Protein AF-A0A957ZR45-F1 (afdb_monomer_lite)

Secondary structure (DSSP, 8-state):
---------------------------------PPEEEEPPTT--HHHHHHHHHS-TT-HHHHHHHHHHHHHH-TTSPP-S-TT---TT-EEEE--HHHHHHHSSS--TTTTT-EEEEEEE--SSSS-EEEEEEE-TTSEEEEEEE-SSSSPPEEEEEE-----

Structure (mmCIF, N/CA/C/O backbone):
data_AF-A0A957ZR45-F1
#
_entry.id   AF-A0A957ZR45-F1
#
loop_
_atom_site.group_PDB
_atom_site.id
_atom_site.type_symbol
_atom_site.label_atom_id
_atom_site.label_alt_id
_atom_site.label_comp_id
_atom_site.label_asym_id
_atom_site.label_entity_id
_atom_site.label_seq_id
_atom_site.pdbx_PDB_ins_code
_atom_site.Cartn_x
_atom_site.Cartn_y
_atom_site.Cartn_z
_atom_site.occupancy
_atom_site.B_iso_or_equiv
_atom_site.auth_seq_id
_atom_site.auth_comp_id
_atom_site.auth_asym_id
_atom_site.auth_atom_id
_atom_site.pdbx_PDB_model_num
ATOM 1 N N . MET A 1 1 ? 20.505 66.403 9.628 1.00 34.78 1 MET A N 1
ATOM 2 C CA . MET A 1 1 ? 19.426 67.161 8.957 1.00 34.78 1 MET A CA 1
ATOM 3 C C . MET A 1 1 ? 18.093 66.639 9.491 1.00 34.78 1 MET A C 1
ATOM 5 O O . MET A 1 1 ? 17.893 65.435 9.455 1.00 34.78 1 MET A O 1
ATOM 9 N N . LYS A 1 2 ? 17.264 67.489 10.115 1.00 38.84 2 LYS A N 1
ATOM 10 C CA . LYS A 1 2 ? 15.967 67.137 10.736 1.00 38.84 2 LYS A CA 1
ATOM 11 C C . LYS A 1 2 ? 14.840 67.607 9.818 1.00 38.84 2 LYS A C 1
ATOM 13 O O . LYS A 1 2 ? 14.877 68.790 9.510 1.00 38.84 2 LYS A O 1
ATOM 18 N N . ILE A 1 3 ? 13.826 66.787 9.519 1.00 30.27 3 ILE A N 1
ATOM 19 C CA . ILE A 1 3 ? 12.451 67.267 9.261 1.00 30.27 3 ILE A CA 1
ATOM 20 C C . ILE A 1 3 ? 11.440 66.234 9.799 1.00 30.27 3 ILE A C 1
ATOM 22 O O . ILE A 1 3 ? 11.471 65.069 9.421 1.00 30.27 3 ILE A O 1
ATOM 26 N N . LYS A 1 4 ? 10.562 66.693 10.702 1.00 38.81 4 LYS A N 1
ATOM 27 C CA . LYS A 1 4 ? 9.301 66.070 11.143 1.00 38.81 4 LYS A CA 1
ATOM 28 C C . LYS A 1 4 ? 8.154 66.921 10.584 1.00 38.81 4 LYS A C 1
ATOM 30 O O . LYS A 1 4 ? 8.221 68.123 10.811 1.00 38.81 4 LYS A O 1
ATOM 35 N N . ILE A 1 5 ? 7.117 66.336 9.974 1.00 41.88 5 ILE A N 1
ATOM 36 C CA . ILE A 1 5 ? 5.771 66.924 9.729 1.00 41.88 5 ILE A CA 1
ATOM 37 C C . ILE A 1 5 ? 4.819 65.708 9.586 1.00 41.88 5 ILE A C 1
ATOM 39 O O . ILE A 1 5 ? 5.077 64.876 8.727 1.00 41.88 5 ILE A O 1
ATOM 43 N N . ALA A 1 6 ? 3.906 65.333 10.492 1.00 34.31 6 ALA A N 1
ATOM 44 C CA . ALA A 1 6 ? 2.737 65.994 11.097 1.00 34.31 6 ALA A CA 1
ATOM 45 C C . ALA A 1 6 ? 1.520 66.167 10.150 1.00 34.31 6 ALA A C 1
ATOM 47 O O . ALA A 1 6 ? 1.429 67.149 9.434 1.00 34.31 6 ALA A O 1
ATOM 48 N N . SER A 1 7 ? 0.594 65.200 10.236 1.00 27.80 7 SER A N 1
ATOM 49 C CA . SER A 1 7 ? -0.882 65.307 10.297 1.00 27.80 7 SER A CA 1
ATOM 50 C C . SER A 1 7 ? -1.746 66.126 9.312 1.00 27.80 7 SER A C 1
ATOM 52 O O . SER A 1 7 ? -1.581 67.327 9.157 1.00 27.80 7 SER A O 1
ATOM 54 N N . LEU A 1 8 ? -2.843 65.446 8.918 1.00 30.39 8 LEU A N 1
ATOM 55 C CA . LEU A 1 8 ? -4.216 65.899 8.601 1.00 30.39 8 LEU A CA 1
ATOM 56 C C . LEU A 1 8 ? -4.481 66.737 7.331 1.00 30.39 8 LEU A C 1
ATOM 58 O O . LEU A 1 8 ? -4.196 67.926 7.310 1.00 30.39 8 LEU A O 1
ATOM 62 N N . LEU A 1 9 ? -5.261 66.176 6.390 1.00 29.72 9 LEU A N 1
ATOM 63 C CA . LEU A 1 9 ? -6.605 66.691 6.054 1.00 29.72 9 LEU A CA 1
ATOM 64 C C . LEU A 1 9 ? -7.415 65.696 5.197 1.00 29.72 9 LEU A C 1
ATOM 66 O O . LEU A 1 9 ? -6.875 64.994 4.350 1.00 29.72 9 LEU A O 1
ATOM 70 N N . ALA A 1 10 ? -8.719 65.651 5.460 1.00 35.78 10 ALA A N 1
ATOM 71 C CA . ALA A 1 10 ? -9.723 64.778 4.863 1.00 35.78 10 ALA A CA 1
ATOM 72 C C . ALA A 1 10 ? -10.099 65.154 3.419 1.00 35.78 10 ALA A C 1
ATOM 74 O O . ALA A 1 10 ? -10.147 66.339 3.101 1.00 35.78 10 ALA A O 1
ATOM 75 N N . LEU A 1 11 ? -10.518 64.169 2.611 1.00 31.72 11 LEU A N 1
ATOM 76 C CA . LEU A 1 11 ? -11.594 64.364 1.633 1.00 31.72 11 LEU A CA 1
ATOM 77 C C . LEU A 1 11 ? -12.244 63.027 1.237 1.00 31.72 11 LEU A C 1
ATOM 79 O O . LEU A 1 11 ? -11.579 62.094 0.798 1.00 31.72 11 LEU A O 1
ATOM 83 N N . ALA A 1 12 ? -13.559 62.961 1.427 1.00 36.41 12 ALA A N 1
ATOM 84 C CA . ALA A 1 12 ? -14.447 61.901 0.968 1.00 36.41 12 ALA A CA 1
ATOM 85 C C . ALA A 1 12 ? -14.594 61.905 -0.564 1.00 36.41 12 ALA A C 1
ATOM 87 O O . ALA A 1 12 ? -14.558 62.982 -1.148 1.00 36.41 12 ALA A O 1
ATOM 88 N N . LEU A 1 13 ? -14.860 60.747 -1.1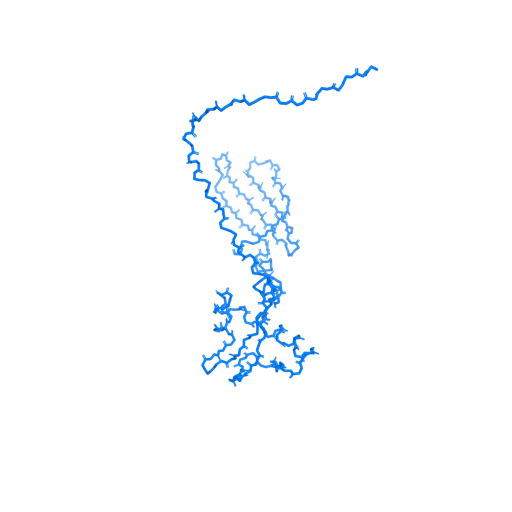89 1.00 35.44 13 LEU A N 1
ATOM 89 C CA . LEU A 1 13 ? -16.076 60.504 -1.992 1.00 35.44 13 LEU A CA 1
ATOM 90 C C . LEU A 1 13 ? -16.089 59.075 -2.576 1.00 35.44 13 LEU A C 1
ATOM 92 O O . LEU A 1 13 ? -15.093 58.558 -3.069 1.00 35.44 13 LEU A O 1
ATOM 96 N N . VAL A 1 14 ? -17.267 58.469 -2.474 1.00 42.53 14 VAL A N 1
ATOM 97 C CA . VAL A 1 14 ? -17.695 57.114 -2.846 1.00 42.53 14 VAL A CA 1
ATOM 98 C C . VAL A 1 14 ? -17.645 56.880 -4.364 1.00 42.53 14 VAL A C 1
ATOM 100 O O . VAL A 1 14 ? -17.998 57.789 -5.106 1.00 42.53 14 VAL A O 1
ATOM 103 N N . LEU A 1 15 ? -17.323 55.650 -4.799 1.00 43.66 15 LEU A N 1
ATOM 104 C CA . LEU A 1 15 ? -18.052 54.826 -5.798 1.00 43.66 15 LEU A CA 1
ATOM 105 C C . LEU A 1 15 ? -17.102 53.901 -6.570 1.00 43.66 15 LEU A C 1
ATOM 107 O O . LEU A 1 15 ? -16.394 54.310 -7.482 1.00 43.66 15 LEU A O 1
ATOM 111 N N . GLY A 1 16 ? -17.156 52.618 -6.229 1.00 38.28 16 GLY A N 1
ATOM 112 C CA . GLY A 1 16 ? -16.491 51.545 -6.955 1.00 38.28 16 GLY A CA 1
ATOM 113 C C . GLY A 1 16 ? -17.121 50.225 -6.554 1.00 38.28 16 GLY A C 1
ATOM 114 O O . GLY A 1 16 ? -16.618 49.527 -5.682 1.00 38.28 16 GLY A O 1
ATOM 115 N N . LEU A 1 17 ? -18.285 49.954 -7.139 1.00 48.75 17 LEU A N 1
ATOM 116 C CA . LEU A 1 17 ? -19.032 48.713 -7.017 1.00 48.75 17 LEU A CA 1
ATOM 117 C C . LEU A 1 17 ? -18.161 47.571 -7.563 1.00 48.75 17 LEU A C 1
ATOM 119 O O . LEU A 1 17 ? -18.074 47.352 -8.766 1.00 48.75 17 LEU A O 1
ATOM 123 N N . GLY A 1 18 ? -17.481 46.878 -6.662 1.00 36.94 18 GL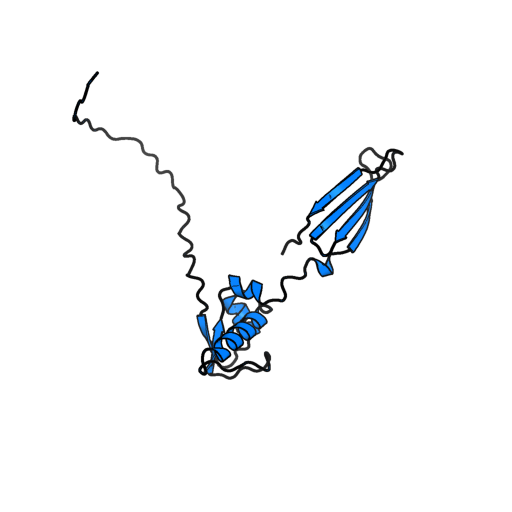Y A N 1
ATOM 124 C CA . GLY A 1 18 ? -16.734 45.666 -6.947 1.00 36.94 18 GLY A CA 1
ATOM 125 C C . GLY A 1 18 ? -17.019 44.681 -5.834 1.00 36.94 18 GLY A C 1
ATOM 126 O O . GLY A 1 18 ? -16.190 44.490 -4.952 1.00 36.94 18 GLY A O 1
ATOM 127 N N . ALA A 1 19 ? -18.211 44.082 -5.849 1.00 42.72 19 ALA A N 1
ATOM 128 C CA . ALA A 1 19 ? -18.443 42.847 -5.118 1.00 42.72 19 ALA A CA 1
ATOM 129 C C . ALA A 1 19 ? -17.609 41.757 -5.803 1.00 42.72 19 ALA A C 1
ATOM 131 O O . ALA A 1 19 ? -18.108 40.970 -6.602 1.00 42.72 19 ALA A O 1
ATOM 132 N N . VAL A 1 20 ? -16.303 41.749 -5.530 1.00 41.62 20 VAL A N 1
ATOM 133 C CA . VAL A 1 20 ? -15.530 40.520 -5.615 1.00 41.62 20 VAL A CA 1
ATOM 134 C C . VAL A 1 20 ? -16.151 39.621 -4.565 1.00 41.62 20 VAL A C 1
ATOM 136 O O . VAL A 1 20 ? -15.975 39.821 -3.365 1.00 41.62 20 VAL A O 1
ATOM 139 N N . LEU A 1 21 ? -16.952 38.677 -5.047 1.00 43.09 21 LEU A N 1
ATOM 140 C CA . LEU A 1 21 ? -17.351 37.498 -4.311 1.00 43.09 21 LEU A CA 1
ATOM 141 C C . LEU A 1 21 ? -16.057 36.712 -4.064 1.00 43.09 21 LEU A C 1
ATOM 143 O O . LEU A 1 21 ? -15.720 35.783 -4.792 1.00 43.09 21 LEU A O 1
ATOM 147 N N . SER A 1 22 ? -15.257 37.148 -3.091 1.00 40.50 22 SER A N 1
ATOM 148 C CA . SER A 1 22 ? -14.256 36.284 -2.502 1.00 40.50 22 SER A CA 1
ATOM 149 C C . SER A 1 22 ? -15.055 35.170 -1.847 1.00 40.50 22 SER A C 1
ATOM 151 O O . SER A 1 22 ? -15.657 35.352 -0.790 1.00 40.50 22 SER A O 1
ATOM 153 N N . ALA A 1 23 ? -15.117 34.031 -2.538 1.00 48.62 23 ALA A N 1
ATOM 154 C CA . ALA A 1 23 ? -15.370 32.746 -1.923 1.00 48.62 23 ALA A CA 1
ATOM 155 C C . ALA A 1 23 ? -14.306 32.601 -0.839 1.00 48.62 23 ALA A C 1
ATOM 157 O O . ALA A 1 23 ? -13.183 32.170 -1.093 1.00 48.62 23 ALA A O 1
ATOM 158 N N . GLN A 1 24 ? -14.625 33.099 0.352 1.00 46.69 24 GLN A N 1
ATOM 159 C CA . GLN A 1 24 ? -13.840 32.792 1.520 1.00 46.69 24 GLN A CA 1
ATOM 160 C C . GLN A 1 24 ? -13.927 31.274 1.619 1.00 46.69 24 GLN A C 1
ATOM 162 O O . GLN A 1 24 ? -15.051 30.757 1.640 1.00 46.69 24 GLN A O 1
ATOM 167 N N . PRO A 1 25 ? -12.799 30.540 1.600 1.00 44.12 25 PRO A N 1
ATOM 168 C CA . PRO A 1 25 ? -12.854 29.184 2.089 1.00 44.12 25 PRO A CA 1
ATOM 169 C C . PRO A 1 25 ? -13.457 29.328 3.477 1.00 44.12 25 PRO A C 1
ATOM 171 O O . PRO A 1 25 ? -12.906 30.029 4.332 1.00 44.12 25 PRO A O 1
ATOM 174 N N . LEU A 1 26 ? -14.652 28.759 3.659 1.00 36.47 26 LEU A N 1
ATOM 175 C CA . LEU A 1 26 ? -15.151 28.509 4.996 1.00 36.47 26 LEU A CA 1
ATOM 176 C C . LEU A 1 26 ? -13.957 27.916 5.743 1.00 36.47 26 LEU A C 1
ATOM 178 O O . LEU A 1 26 ? -13.279 27.058 5.161 1.00 36.47 26 LEU A O 1
ATOM 182 N N . PRO A 1 27 ? -13.630 28.389 6.954 1.00 38.25 27 PRO A N 1
ATOM 183 C CA . PRO A 1 27 ? -12.739 27.616 7.783 1.00 38.25 27 PRO A CA 1
ATOM 184 C C . PRO A 1 27 ? -13.416 26.253 7.884 1.00 38.25 27 PRO A C 1
ATOM 186 O O . PRO A 1 27 ? -14.414 26.104 8.583 1.00 38.25 27 PRO A O 1
ATOM 189 N N . VAL A 1 28 ? -12.915 25.277 7.119 1.00 41.44 28 VAL A N 1
ATOM 190 C CA . VAL A 1 28 ? -12.954 23.888 7.531 1.00 41.44 28 VAL A CA 1
ATOM 191 C C . VAL A 1 28 ? -12.370 24.001 8.915 1.00 41.44 28 VAL A C 1
ATOM 193 O O . VAL A 1 28 ? -11.185 24.312 9.062 1.00 41.44 28 VAL A O 1
ATOM 196 N N . GLN A 1 29 ? -13.239 23.946 9.923 1.00 39.56 29 GLN A N 1
ATOM 197 C CA . GLN A 1 29 ? -12.777 23.714 11.263 1.00 39.56 29 GLN A CA 1
ATOM 198 C C . GLN A 1 29 ? -11.948 22.446 11.117 1.00 39.56 29 GLN A C 1
ATOM 200 O O . GLN A 1 29 ? -12.491 21.360 10.933 1.00 39.56 29 GLN A O 1
ATOM 205 N N . ALA A 1 30 ? -10.625 22.609 11.108 1.00 41.31 30 ALA A N 1
ATOM 206 C CA . ALA A 1 30 ? -9.735 21.606 11.624 1.00 41.31 30 ALA A CA 1
ATOM 207 C C . ALA A 1 30 ? -10.234 21.435 13.053 1.00 41.31 30 ALA A C 1
ATOM 209 O O . ALA A 1 30 ? -9.861 22.192 13.950 1.00 41.31 30 ALA A O 1
ATOM 210 N N . GLN A 1 31 ? -11.230 20.558 13.206 1.00 40.25 31 GLN A N 1
ATOM 211 C CA . GLN A 1 31 ? -11.586 19.998 14.483 1.00 40.25 31 GLN A CA 1
ATOM 212 C C . GLN A 1 31 ? -10.252 19.532 15.020 1.00 40.25 31 GLN A C 1
ATOM 214 O O . GLN A 1 31 ? -9.537 18.775 14.358 1.00 40.25 31 GLN A O 1
ATOM 219 N N . THR A 1 32 ? -9.863 20.129 16.137 1.00 38.19 32 THR A N 1
ATOM 220 C CA . THR A 1 32 ? -8.789 19.644 16.976 1.00 38.19 32 THR A CA 1
ATOM 221 C C . THR A 1 32 ? -8.924 18.129 16.975 1.00 38.19 32 THR A C 1
ATOM 223 O O . THR A 1 32 ? -9.957 17.608 17.387 1.00 38.19 32 THR A O 1
ATOM 226 N N . ALA A 1 33 ? -7.963 17.460 16.344 1.00 49.47 33 ALA A N 1
ATOM 227 C CA . ALA A 1 33 ? -7.953 16.030 16.098 1.00 49.47 33 ALA A CA 1
ATOM 228 C C . ALA A 1 33 ? -7.663 15.308 17.422 1.00 49.47 33 ALA A C 1
ATOM 230 O O . ALA A 1 33 ? -6.648 14.646 17.576 1.00 49.47 33 ALA A O 1
ATOM 231 N N . GLU A 1 34 ? -8.504 15.534 18.423 1.00 55.19 34 GLU A N 1
ATOM 232 C CA . GLU A 1 34 ? -8.507 14.812 19.682 1.00 55.19 34 GLU A CA 1
ATOM 233 C C . GLU A 1 34 ? -9.511 13.683 19.472 1.00 55.19 34 GLU A C 1
ATOM 235 O O . GLU A 1 34 ? -10.668 13.943 19.145 1.00 55.19 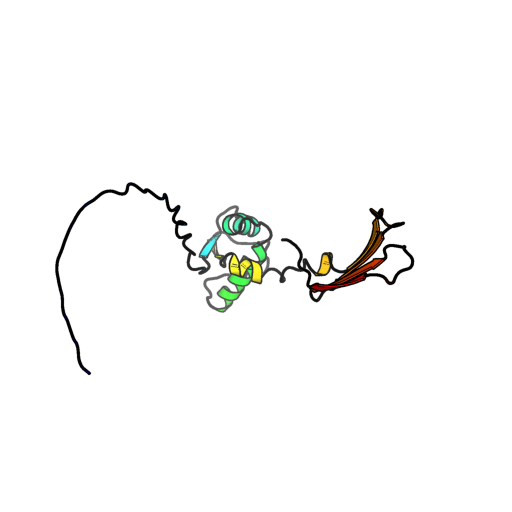34 GLU A O 1
ATOM 240 N N . GLY A 1 35 ? -9.046 12.433 19.530 1.00 65.00 35 GLY A N 1
ATOM 241 C CA . GLY A 1 35 ? -9.904 11.276 19.287 1.00 65.00 35 GLY A CA 1
ATOM 242 C C . GLY A 1 35 ? -11.165 11.297 20.155 1.00 65.00 35 GLY A C 1
ATOM 243 O O . GLY A 1 35 ? -11.166 11.822 21.269 1.00 65.00 35 GLY A O 1
ATOM 244 N N . GLU A 1 36 ? -12.251 10.743 19.628 1.00 79.12 36 GLU A N 1
ATOM 245 C CA . GLU A 1 36 ? -13.560 10.759 20.276 1.00 79.12 36 GLU A CA 1
ATOM 246 C C . GLU A 1 36 ? -13.795 9.475 21.079 1.00 79.12 36 GLU A C 1
ATOM 248 O O . GLU A 1 36 ? -13.473 8.372 20.639 1.00 79.12 36 GLU A O 1
ATOM 253 N N . GLU A 1 37 ? -14.402 9.593 22.260 1.00 84.75 37 GLU A N 1
ATOM 254 C CA . GLU A 1 37 ? -14.890 8.428 23.000 1.00 84.75 37 GLU A CA 1
ATOM 255 C C . GLU A 1 37 ? -16.237 7.971 22.426 1.00 84.75 37 GLU A C 1
ATOM 257 O O . GLU A 1 37 ? -17.210 8.729 22.406 1.00 84.75 37 GLU A O 1
ATOM 262 N N . TYR A 1 38 ? -16.318 6.711 22.005 1.00 86.38 38 TYR A N 1
ATOM 263 C CA . TYR A 1 38 ? -17.539 6.093 21.499 1.00 86.38 38 TYR A CA 1
ATOM 264 C C . TYR A 1 38 ? -18.011 4.969 22.417 1.00 86.38 38 TYR A C 1
ATOM 266 O O . TYR A 1 38 ? -17.228 4.114 22.822 1.00 86.38 38 TYR A O 1
ATOM 274 N N . ILE A 1 39 ? -19.310 4.939 22.720 1.00 88.56 39 ILE A N 1
ATOM 275 C CA . ILE A 1 39 ? -19.932 3.835 23.458 1.00 88.56 39 ILE A CA 1
ATOM 276 C C . ILE A 1 39 ? -20.614 2.902 22.464 1.00 88.56 39 ILE A C 1
ATOM 278 O O . ILE A 1 39 ? -21.534 3.314 21.755 1.00 88.56 39 ILE A O 1
ATOM 282 N N . VAL A 1 40 ? -20.181 1.643 22.445 1.00 87.62 40 VAL A N 1
ATOM 283 C CA . VAL A 1 40 ? -20.714 0.600 21.560 1.00 87.62 40 VAL A CA 1
ATOM 284 C C . VAL A 1 40 ? -22.204 0.396 21.822 1.00 87.62 40 VAL A C 1
ATOM 286 O O . VAL A 1 40 ? -22.614 0.150 22.960 1.00 87.62 40 VAL A O 1
ATOM 289 N N . GLN A 1 41 ? -23.021 0.480 20.773 1.00 85.38 41 GLN A N 1
ATOM 290 C CA . GLN A 1 41 ? -24.451 0.189 20.851 1.00 85.38 41 GLN A CA 1
ATOM 291 C C . GLN A 1 41 ? -24.748 -1.262 20.449 1.00 85.38 41 GLN A C 1
ATOM 293 O O . GLN A 1 41 ? -23.904 -1.966 19.898 1.00 85.38 41 GLN A O 1
ATOM 298 N N . ALA A 1 42 ? -25.964 -1.731 20.741 1.00 80.19 42 ALA A N 1
ATOM 299 C CA . ALA A 1 42 ? -26.427 -3.008 20.206 1.00 80.19 42 ALA A CA 1
ATOM 300 C C . ALA A 1 42 ? -26.415 -2.960 18.666 1.00 80.19 42 ALA A C 1
ATOM 302 O O . ALA A 1 42 ? -26.807 -1.948 18.087 1.00 80.19 42 ALA A O 1
ATOM 303 N N . ASP A 1 43 ? -25.956 -4.042 18.031 1.00 79.88 43 ASP A N 1
ATOM 304 C CA . ASP A 1 43 ? -25.744 -4.159 16.577 1.00 79.88 43 ASP A CA 1
ATOM 305 C C . ASP A 1 43 ? -24.603 -3.301 15.988 1.00 79.88 43 ASP A C 1
ATOM 307 O O . ASP A 1 43 ? -24.555 -3.074 14.769 1.00 79.88 43 ASP A O 1
ATOM 311 N N . ASP A 1 44 ? -23.664 -2.848 16.823 1.00 83.38 44 ASP A N 1
ATOM 312 C CA . ASP A 1 44 ? -22.392 -2.287 16.367 1.00 83.38 44 ASP A CA 1
ATOM 313 C C . ASP A 1 44 ? -21.279 -3.344 16.356 1.00 83.38 44 ASP A C 1
ATOM 315 O O . ASP A 1 44 ? -21.171 -4.191 17.240 1.00 83.38 44 ASP A O 1
ATOM 319 N N . TRP A 1 45 ? -20.419 -3.254 15.346 1.00 87.00 45 TRP A N 1
ATOM 320 C CA . TRP A 1 45 ? -19.141 -3.959 15.260 1.00 87.00 45 TRP A CA 1
ATOM 321 C C . TRP A 1 45 ? -18.076 -2.978 14.773 1.00 87.00 45 TRP A C 1
ATOM 323 O O . TRP A 1 45 ? -18.401 -1.970 14.135 1.00 87.00 45 TRP A O 1
ATOM 333 N N . LEU A 1 46 ? -16.802 -3.258 15.054 1.00 84.56 46 LEU A N 1
ATOM 334 C CA . LEU A 1 46 ? -15.723 -2.289 14.843 1.00 84.56 46 LEU A CA 1
ATOM 335 C C . LEU A 1 46 ? -15.640 -1.773 13.401 1.00 84.56 46 LEU A C 1
ATOM 337 O O . LEU A 1 46 ? -15.457 -0.578 13.208 1.00 84.56 46 LEU A O 1
ATOM 341 N N . SER A 1 47 ? -15.849 -2.619 12.388 1.00 83.00 47 SER A N 1
ATOM 342 C CA . SER A 1 47 ? -15.842 -2.189 10.979 1.00 83.00 47 SER A CA 1
ATOM 343 C C . SER A 1 47 ? -16.974 -1.218 10.632 1.00 83.00 47 SER A C 1
ATOM 345 O O . SER A 1 47 ? -16.779 -0.327 9.818 1.00 83.00 47 SER A O 1
ATOM 347 N N . LYS A 1 48 ? -18.154 -1.347 11.250 1.00 86.12 48 LYS A N 1
ATOM 348 C CA . LYS A 1 48 ? -19.280 -0.418 11.037 1.00 86.12 48 LYS A CA 1
ATOM 349 C C . LYS A 1 48 ? -19.040 0.922 11.723 1.00 86.12 48 LYS A C 1
ATOM 351 O O . LYS A 1 48 ? -19.436 1.965 11.212 1.00 86.12 48 LYS A O 1
ATOM 356 N N . ILE A 1 49 ? -18.372 0.891 12.874 1.00 85.38 49 ILE A N 1
ATOM 357 C CA . ILE A 1 49 ? -17.906 2.093 13.566 1.00 85.38 49 ILE A CA 1
ATOM 358 C C . ILE A 1 49 ? -16.825 2.767 12.707 1.00 85.38 49 ILE A C 1
ATOM 360 O O . ILE A 1 49 ? -16.945 3.945 12.395 1.00 85.38 49 ILE A O 1
ATOM 364 N N . ALA A 1 50 ? -15.834 2.017 12.229 1.00 83.12 50 ALA A N 1
ATOM 365 C CA . ALA A 1 50 ? -14.793 2.526 11.342 1.00 83.12 50 ALA A CA 1
ATOM 366 C C . ALA A 1 50 ? -15.368 3.135 10.052 1.00 83.12 50 ALA A C 1
ATOM 368 O O . ALA A 1 50 ? -14.992 4.239 9.683 1.00 83.12 50 ALA A O 1
ATOM 369 N N . ASP A 1 51 ? -16.357 2.498 9.426 1.00 83.62 51 ASP A N 1
ATOM 370 C CA . ASP A 1 51 ? -17.070 3.062 8.274 1.00 83.62 51 ASP A CA 1
ATOM 371 C C . ASP A 1 51 ? -17.780 4.379 8.614 1.00 83.62 51 ASP A C 1
ATOM 373 O O . ASP A 1 51 ? -17.687 5.366 7.892 1.00 83.62 51 ASP A O 1
ATOM 377 N N . LYS A 1 52 ? -18.438 4.444 9.774 1.00 83.75 52 LYS A N 1
ATOM 378 C CA . LYS A 1 52 ? -19.147 5.645 10.227 1.00 83.75 52 LYS A CA 1
ATOM 379 C C . LYS A 1 52 ? -18.213 6.823 10.525 1.00 83.75 52 LYS A C 1
ATOM 381 O O . LYS A 1 52 ? -18.595 7.962 10.262 1.00 83.75 52 LYS A O 1
ATOM 386 N N . PHE A 1 53 ? -17.042 6.564 11.107 1.00 82.50 53 PHE A N 1
ATOM 387 C CA . PHE A 1 53 ? -16.112 7.604 11.567 1.00 82.50 53 PHE A CA 1
ATOM 388 C C . PHE A 1 53 ? -15.003 7.928 10.558 1.00 82.50 53 PHE A C 1
ATOM 390 O O . PHE A 1 53 ? -14.566 9.075 10.480 1.00 82.50 53 PHE A O 1
ATOM 397 N N . TYR A 1 54 ? -14.572 6.951 9.762 1.00 78.88 54 TYR A N 1
ATOM 398 C CA . TYR A 1 54 ? -13.480 7.082 8.792 1.00 78.88 54 TYR A CA 1
ATOM 399 C C . TYR A 1 54 ? -13.932 6.946 7.338 1.00 78.88 54 TYR A C 1
ATOM 401 O O . TYR A 1 54 ? -13.165 7.285 6.442 1.00 78.88 54 TYR A O 1
ATOM 409 N N . GLY A 1 55 ? -15.151 6.461 7.078 1.00 79.69 55 GLY A N 1
ATOM 410 C CA . GLY A 1 55 ? -15.576 6.090 5.725 1.00 79.69 55 GLY A CA 1
ATOM 411 C C . GLY A 1 55 ? -14.835 4.866 5.180 1.00 79.69 55 GLY A C 1
ATOM 412 O O . GLY A 1 55 ? -14.857 4.633 3.974 1.00 79.69 55 GLY A O 1
ATOM 413 N N . ASP A 1 56 ? -14.144 4.123 6.052 1.00 76.75 56 ASP A N 1
ATOM 414 C CA . ASP A 1 56 ? -13.377 2.934 5.703 1.00 76.75 56 ASP A CA 1
ATOM 415 C C . ASP A 1 56 ? -13.657 1.810 6.704 1.00 76.75 56 ASP A C 1
ATOM 417 O O . ASP A 1 56 ? -13.214 1.828 7.856 1.00 76.75 56 ASP A O 1
ATOM 421 N N . VAL A 1 57 ? -14.379 0.791 6.237 1.00 80.38 57 VAL A N 1
ATOM 422 C CA . VAL A 1 57 ? -14.659 -0.438 6.992 1.00 80.38 57 VAL A CA 1
ATOM 423 C C . VAL A 1 57 ? -13.389 -1.174 7.433 1.00 80.38 57 VAL A C 1
ATOM 425 O O . VAL A 1 57 ? -13.448 -1.928 8.404 1.00 80.38 57 VAL A O 1
ATOM 428 N N . LEU A 1 58 ? -12.256 -0.983 6.744 1.00 79.75 58 LEU A N 1
ATOM 429 C CA . LEU A 1 58 ? -10.969 -1.621 7.034 1.00 79.75 58 LEU A CA 1
ATOM 430 C C . LEU A 1 58 ? -10.117 -0.836 8.039 1.00 79.75 58 LEU A C 1
ATOM 432 O O . LEU A 1 58 ? -9.130 -1.378 8.529 1.00 79.75 58 LEU A O 1
ATOM 436 N N . ALA A 1 59 ? -10.511 0.385 8.415 1.00 80.25 59 ALA A N 1
ATOM 437 C CA . ALA A 1 59 ? -9.786 1.217 9.383 1.00 80.25 59 ALA A CA 1
ATOM 438 C C . ALA A 1 59 ? -10.064 0.843 10.855 1.00 80.25 59 ALA A C 1
ATOM 440 O O . ALA A 1 59 ? -9.578 1.486 11.785 1.00 80.25 59 ALA A O 1
ATOM 441 N N . TYR A 1 60 ? -10.820 -0.229 11.097 1.00 83.31 60 TYR A N 1
ATOM 442 C CA . TYR A 1 60 ? -11.129 -0.716 12.440 1.00 83.31 60 TYR A CA 1
ATOM 443 C C . TYR A 1 60 ? -9.918 -1.115 13.313 1.00 83.31 60 TYR A C 1
ATOM 445 O O . TYR A 1 60 ? -10.029 -0.955 14.532 1.00 83.31 60 TYR A O 1
ATOM 453 N N . PRO A 1 61 ? -8.763 -1.583 12.779 1.00 85.00 61 PRO A N 1
ATOM 454 C CA . PRO A 1 61 ? -7.588 -1.878 13.599 1.00 85.00 61 PRO A CA 1
ATOM 455 C C . PRO A 1 61 ? -7.073 -0.654 14.360 1.00 85.00 61 PRO A C 1
ATOM 457 O O . PRO A 1 61 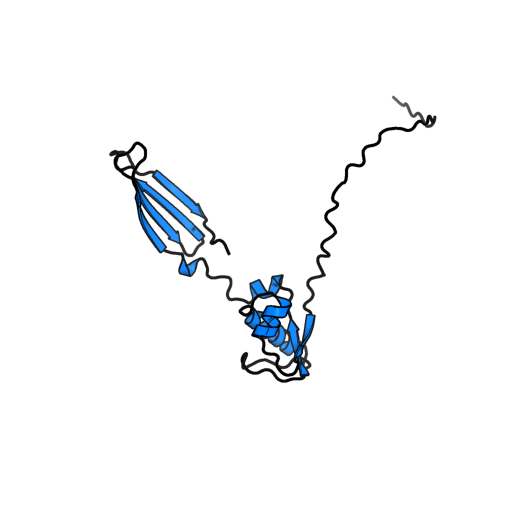? -6.646 -0.789 15.501 1.00 85.00 61 PRO A O 1
ATOM 460 N N . ALA A 1 62 ? -7.209 0.551 13.798 1.00 83.94 62 ALA A N 1
ATOM 461 C CA . ALA A 1 62 ? -6.820 1.779 14.485 1.00 83.94 62 ALA A CA 1
ATOM 462 C C . ALA A 1 62 ? -7.619 2.017 15.774 1.00 83.94 62 ALA A C 1
ATOM 464 O O . ALA A 1 62 ? -7.064 2.451 16.781 1.00 83.94 62 ALA A O 1
ATOM 465 N N . ILE A 1 63 ? -8.915 1.691 15.764 1.00 84.25 63 ILE A N 1
ATOM 466 C CA . ILE A 1 63 ? -9.780 1.791 16.948 1.00 84.25 63 ILE A CA 1
ATOM 467 C C . ILE A 1 63 ? -9.310 0.805 18.018 1.00 84.25 63 ILE A C 1
ATOM 469 O O . ILE A 1 63 ? -9.265 1.151 19.197 1.00 84.25 63 ILE A O 1
ATOM 473 N N . VAL A 1 64 ? -8.936 -0.415 17.613 1.00 86.19 64 VAL A N 1
ATOM 474 C CA . VAL A 1 64 ? -8.416 -1.450 18.520 1.00 86.19 64 VAL A CA 1
ATOM 475 C C . VAL A 1 64 ? -7.134 -0.982 19.188 1.00 86.19 64 VAL A C 1
ATOM 477 O O . VAL A 1 64 ? -7.038 -1.009 20.413 1.00 86.19 64 VAL A O 1
ATOM 480 N N . GLU A 1 65 ? -6.159 -0.538 18.398 1.00 84.38 65 GLU A N 1
ATOM 481 C CA . GLU A 1 65 ? -4.859 -0.109 18.908 1.00 84.38 65 GLU A CA 1
ATOM 482 C C . GLU A 1 65 ? -4.988 1.097 19.831 1.00 84.38 65 GLU A C 1
ATOM 484 O O . GLU A 1 65 ? -4.443 1.088 20.933 1.00 84.38 65 GLU A O 1
ATOM 489 N N . ALA A 1 66 ? -5.763 2.101 19.430 1.00 83.88 66 ALA A N 1
ATOM 490 C CA . ALA A 1 66 ? -5.924 3.309 20.217 1.00 83.88 66 ALA A CA 1
ATOM 491 C C . ALA A 1 66 ? -6.741 3.061 21.498 1.00 83.88 66 ALA A C 1
ATOM 493 O O . ALA A 1 66 ? -6.392 3.577 22.559 1.00 83.88 66 ALA A O 1
ATOM 494 N N . THR A 1 67 ? -7.769 2.206 21.443 1.00 86.31 67 THR A N 1
ATOM 495 C CA . THR A 1 67 ? -8.502 1.766 22.643 1.00 86.31 67 THR A CA 1
ATOM 496 C C . THR A 1 67 ? -7.598 0.959 23.572 1.00 86.31 67 THR A C 1
ATOM 498 O O . THR A 1 67 ? -7.645 1.162 24.779 1.00 86.31 67 THR A O 1
ATOM 501 N N . ASN A 1 68 ? -6.732 0.090 23.043 1.00 85.62 68 ASN A N 1
ATOM 502 C CA . ASN A 1 68 ? -5.785 -0.685 23.848 1.00 85.62 68 ASN A CA 1
ATOM 503 C C . ASN A 1 68 ? -4.688 0.190 24.465 1.00 85.62 68 ASN A C 1
ATOM 505 O O . ASN A 1 68 ? -4.317 -0.022 25.618 1.00 85.62 68 ASN A O 1
ATOM 509 N N . ALA A 1 69 ? -4.202 1.195 23.734 1.00 83.81 69 ALA A N 1
ATOM 510 C CA . ALA A 1 69 ? -3.285 2.197 24.264 1.00 83.81 69 ALA A CA 1
ATOM 511 C C . ALA A 1 69 ? -3.944 2.991 25.401 1.00 83.81 69 ALA A C 1
ATOM 513 O O . ALA A 1 69 ? -3.337 3.175 26.453 1.00 83.81 69 ALA A O 1
ATOM 514 N N . LYS A 1 70 ? -5.217 3.380 25.238 1.00 80.25 70 LYS A N 1
ATOM 515 C CA . LYS A 1 70 ? -5.986 4.050 26.293 1.00 80.25 70 LYS A CA 1
ATOM 516 C C . LYS A 1 70 ? -6.318 3.145 27.471 1.00 80.25 70 LYS A C 1
ATOM 518 O O . LYS A 1 70 ? -6.222 3.609 28.595 1.00 80.25 70 LYS A O 1
ATOM 523 N N . ALA A 1 71 ? -6.585 1.863 27.248 1.00 83.25 71 ALA A N 1
ATOM 524 C CA . ALA A 1 71 ? -6.773 0.875 28.310 1.00 83.25 71 ALA A CA 1
ATOM 525 C C . ALA A 1 71 ? -5.515 0.671 29.173 1.00 83.25 71 ALA A C 1
ATOM 527 O O . ALA A 1 71 ? -5.619 0.226 30.310 1.00 83.25 71 ALA A O 1
ATOM 528 N N . ALA A 1 72 ? -4.323 0.996 28.656 1.00 79.31 72 ALA A N 1
ATOM 529 C CA . ALA A 1 72 ? -3.089 0.989 29.443 1.00 79.31 72 ALA A CA 1
ATOM 530 C C . ALA A 1 72 ? -2.917 2.247 30.318 1.00 79.31 72 ALA A C 1
ATOM 532 O O . ALA A 1 72 ? -2.154 2.218 31.284 1.00 79.31 72 ALA A O 1
ATOM 533 N N . GLU A 1 73 ? -3.595 3.345 29.974 1.00 78.69 73 GLU A N 1
ATOM 534 C CA . GLU A 1 73 ? -3.570 4.619 30.707 1.00 78.69 73 GLU A CA 1
ATOM 535 C C . GLU A 1 73 ? -4.766 4.767 31.663 1.00 78.69 73 GLU A C 1
ATOM 537 O O . GLU A 1 73 ? -4.634 5.379 32.724 1.00 78.69 73 GLU A O 1
ATOM 542 N N . ASP A 1 74 ? -5.923 4.222 31.284 1.00 73.56 74 ASP A N 1
ATOM 543 C CA . ASP A 1 74 ? -7.211 4.367 31.955 1.00 73.56 74 ASP A CA 1
ATOM 544 C C . ASP A 1 74 ? -7.971 3.030 31.961 1.00 73.56 74 ASP A C 1
ATOM 546 O O . ASP A 1 74 ? -8.388 2.514 30.921 1.00 73.56 74 ASP A O 1
ATOM 550 N N . ASP A 1 75 ? -8.210 2.513 33.169 1.00 76.19 75 ASP A N 1
ATOM 551 C CA . ASP A 1 75 ? -8.949 1.270 33.427 1.00 76.19 75 ASP A CA 1
ATOM 552 C C . ASP A 1 75 ? -10.420 1.319 32.950 1.00 76.19 75 ASP A C 1
ATOM 554 O O . ASP A 1 75 ? -11.113 0.300 32.937 1.00 76.19 75 ASP A O 1
ATOM 558 N N . SER A 1 76 ? -10.929 2.495 32.564 1.00 76.81 76 SER A N 1
ATOM 559 C CA . SER A 1 76 ? -12.274 2.676 32.003 1.00 76.81 76 SER A CA 1
ATOM 560 C C . SER A 1 76 ? -12.412 2.137 30.574 1.00 76.81 76 SER A C 1
ATOM 562 O O . SER A 1 76 ? -13.540 1.948 30.108 1.00 76.81 76 SER A O 1
ATOM 564 N N . PHE A 1 77 ? -11.301 1.910 29.863 1.00 78.50 77 PHE A N 1
ATOM 565 C CA . PHE A 1 77 ? -11.299 1.304 28.532 1.00 78.50 77 PHE A CA 1
ATOM 566 C C . PHE A 1 77 ? -11.002 -0.192 28.638 1.00 78.50 77 PHE A C 1
ATOM 568 O O . PHE A 1 77 ? -10.023 -0.615 29.247 1.00 78.50 77 PHE A O 1
ATOM 575 N N . ALA A 1 78 ? -11.841 -1.014 28.009 1.00 78.94 78 ALA A N 1
ATOM 576 C CA . ALA A 1 78 ? -11.619 -2.453 27.976 1.00 78.94 78 ALA A CA 1
ATOM 577 C C . ALA A 1 78 ? -10.627 -2.809 26.865 1.00 78.94 78 ALA A C 1
ATOM 579 O O . ALA A 1 78 ? -10.831 -2.441 25.705 1.00 78.94 78 ALA A O 1
ATOM 580 N N . THR A 1 79 ? -9.583 -3.568 27.209 1.00 81.44 79 THR A N 1
ATOM 581 C CA . THR A 1 79 ? -8.640 -4.105 26.225 1.00 81.44 79 THR A CA 1
ATOM 582 C C . THR A 1 79 ? -9.353 -5.059 25.270 1.00 81.44 79 THR A C 1
ATOM 584 O O . THR A 1 79 ? -9.894 -6.093 25.668 1.00 81.44 79 THR A O 1
ATOM 587 N N . ILE A 1 80 ? -9.299 -4.738 23.986 1.00 81.81 80 ILE A N 1
ATOM 588 C CA . ILE A 1 80 ? -9.821 -5.558 22.904 1.00 81.81 80 ILE A CA 1
ATOM 589 C C . ILE A 1 80 ? -8.755 -6.593 22.552 1.00 81.81 80 ILE A C 1
ATOM 591 O O . ILE A 1 80 ? -7.755 -6.295 21.898 1.00 81.81 80 ILE A O 1
ATOM 595 N N . THR A 1 81 ? -8.972 -7.823 23.010 1.00 80.19 81 THR A N 1
ATOM 596 C CA . THR A 1 81 ? -8.138 -8.985 22.661 1.00 80.19 81 THR A CA 1
ATOM 597 C C . THR A 1 81 ? -8.631 -9.691 21.403 1.00 80.19 81 THR A C 1
ATOM 599 O O . THR A 1 81 ? -7.830 -10.269 20.671 1.00 80.19 81 THR A O 1
ATOM 602 N N . ASN A 1 82 ? -9.936 -9.620 21.134 1.00 79.88 82 ASN A N 1
ATOM 603 C CA . ASN A 1 82 ? -10.548 -10.116 19.913 1.00 79.88 82 ASN A CA 1
ATOM 604 C C . ASN A 1 82 ? -11.304 -8.973 19.209 1.00 79.88 82 ASN A C 1
ATOM 606 O O . ASN A 1 82 ? -12.360 -8.576 19.696 1.00 79.88 82 ASN A O 1
ATOM 610 N N . PRO A 1 83 ? -10.802 -8.455 18.075 1.00 77.94 83 PRO A N 1
ATOM 611 C CA . PRO A 1 83 ? -11.458 -7.388 17.314 1.00 77.94 83 PRO A CA 1
ATOM 612 C C . PRO A 1 83 ? -12.860 -7.748 16.800 1.00 77.94 83 PRO A C 1
ATOM 614 O O . PRO A 1 83 ? -13.680 -6.860 16.582 1.00 77.94 83 PRO A O 1
ATOM 617 N N . ASP A 1 84 ? -13.156 -9.038 16.628 1.00 77.69 84 ASP A N 1
ATOM 618 C CA . ASP A 1 84 ? -14.462 -9.497 16.143 1.00 77.69 84 ASP A CA 1
ATOM 619 C C . ASP A 1 84 ? -15.526 -9.547 17.254 1.00 77.69 84 ASP A C 1
ATOM 621 O O . ASP A 1 84 ? -16.693 -9.837 16.988 1.00 77.69 84 ASP A O 1
ATOM 625 N N . VAL A 1 85 ? -15.142 -9.285 18.510 1.00 79.31 85 VAL A N 1
ATOM 626 C CA . VAL A 1 85 ? -16.027 -9.353 19.677 1.00 79.31 85 VAL A CA 1
ATOM 627 C C . VAL A 1 85 ? -15.907 -8.065 20.488 1.00 79.31 85 VAL A C 1
ATOM 629 O O . VAL A 1 85 ? -14.914 -7.844 21.177 1.00 79.31 85 VAL A O 1
ATOM 632 N N . ILE A 1 86 ? -16.950 -7.236 20.438 1.00 85.25 86 ILE A N 1
ATOM 633 C CA . ILE A 1 86 ? -17.110 -6.053 21.294 1.00 85.25 86 ILE A CA 1
ATOM 634 C C . ILE A 1 86 ? -18.407 -6.152 22.093 1.00 85.25 86 ILE A C 1
ATOM 636 O O . ILE A 1 86 ? -19.399 -6.712 21.619 1.00 85.25 86 ILE A O 1
ATOM 640 N N . GLU A 1 87 ? -18.402 -5.621 23.313 1.00 81.31 87 GLU A N 1
ATOM 641 C CA . GLU A 1 87 ? -19.568 -5.658 24.198 1.00 81.31 87 GLU A CA 1
ATOM 642 C C . GLU A 1 87 ? -20.383 -4.367 24.103 1.00 81.31 87 GLU A C 1
ATOM 644 O O . GLU A 1 87 ? -19.849 -3.262 24.018 1.00 81.31 87 GLU A O 1
ATOM 649 N N . VAL A 1 88 ? -21.709 -4.493 24.157 1.00 85.44 88 VAL A N 1
ATOM 650 C CA . VAL A 1 88 ? -22.597 -3.325 24.200 1.00 85.44 88 VAL A CA 1
ATOM 651 C C . VAL A 1 88 ? -22.350 -2.550 25.494 1.00 85.44 88 VAL A C 1
ATOM 653 O O . VAL A 1 88 ? -22.391 -3.119 26.582 1.00 85.44 88 VAL A O 1
ATOM 656 N N . GLY A 1 89 ? -22.131 -1.241 25.380 1.00 81.75 89 GLY A N 1
ATOM 657 C CA . GLY A 1 89 ? -21.751 -0.376 26.497 1.00 81.75 89 GLY A CA 1
ATOM 658 C C . GLY A 1 89 ? -20.240 -0.246 26.706 1.00 81.75 89 GLY A C 1
ATOM 659 O O . GLY A 1 89 ? -19.825 0.540 27.557 1.00 81.75 89 GLY A O 1
ATOM 660 N N . GLN A 1 90 ? -19.417 -0.957 25.928 1.00 84.38 90 GLN A N 1
ATOM 661 C CA . GLN A 1 90 ? -17.967 -0.795 25.951 1.00 84.38 90 GLN A CA 1
ATOM 662 C C . GLN A 1 90 ? -17.576 0.599 25.457 1.00 84.38 90 GLN A C 1
ATOM 664 O O . GLN A 1 90 ? -18.085 1.081 24.442 1.00 84.38 90 GLN A O 1
ATOM 669 N N . LYS A 1 91 ? -16.648 1.235 26.174 1.00 86.06 91 LYS A N 1
ATOM 670 C CA . LYS A 1 91 ? -16.043 2.494 25.755 1.00 86.06 91 LYS A CA 1
ATOM 671 C C . LYS A 1 91 ? -14.867 2.216 24.820 1.00 86.06 91 LYS A C 1
ATOM 673 O O . LYS A 1 91 ? -13.940 1.495 25.184 1.00 86.06 91 LYS A O 1
ATOM 678 N N . LEU A 1 92 ? -14.926 2.798 23.631 1.00 85.31 92 LEU A N 1
ATOM 679 C CA . LEU A 1 92 ? -13.898 2.764 22.601 1.00 85.31 92 LEU A CA 1
ATOM 680 C C . LEU A 1 92 ? -13.323 4.156 22.416 1.00 85.31 92 LEU A C 1
ATOM 682 O O . LEU A 1 92 ? -14.038 5.151 22.517 1.00 85.31 92 LEU A O 1
ATOM 686 N N . PHE A 1 93 ? -12.037 4.216 22.111 1.00 84.50 93 PHE A N 1
ATOM 687 C CA . PHE A 1 93 ? -11.402 5.447 21.687 1.00 84.50 93 PHE A CA 1
ATOM 688 C C . PHE A 1 93 ? -11.263 5.424 20.167 1.00 84.50 93 PHE A C 1
ATOM 690 O O . PHE A 1 93 ? -10.623 4.536 19.604 1.00 84.50 93 PHE A O 1
ATOM 697 N N . ILE A 1 94 ? -11.905 6.385 19.510 1.00 83.62 94 ILE A N 1
ATOM 698 C CA . ILE A 1 94 ? -11.874 6.590 18.067 1.00 83.62 94 ILE A CA 1
ATOM 699 C C . ILE A 1 94 ? -10.794 7.635 17.792 1.00 83.62 94 ILE A C 1
ATOM 701 O O . ILE A 1 94 ? -11.060 8.830 17.938 1.00 83.62 94 ILE A O 1
ATOM 705 N N . PRO A 1 95 ? -9.562 7.236 17.430 1.00 80.50 95 PRO A N 1
ATOM 706 C CA . PRO A 1 95 ? -8.522 8.200 17.110 1.00 80.50 95 PRO A CA 1
ATOM 707 C C . PRO A 1 95 ? -8.963 9.059 15.919 1.00 80.50 95 PRO A C 1
ATOM 709 O O . PRO A 1 95 ? -9.762 8.603 15.092 1.00 80.50 95 PRO A O 1
ATOM 712 N N . PRO A 1 96 ? -8.463 10.295 15.791 1.00 73.50 96 PRO A N 1
ATOM 713 C CA . PRO A 1 96 ? -8.742 11.099 14.612 1.00 73.50 96 PRO A CA 1
ATOM 714 C C . PRO A 1 96 ? -8.287 10.356 13.352 1.00 73.50 96 PRO A C 1
ATOM 716 O O . PRO A 1 96 ? -7.298 9.623 13.371 1.00 73.50 96 PRO A O 1
ATOM 719 N N . ALA A 1 97 ? -8.967 10.584 12.227 1.00 62.41 97 ALA A N 1
ATOM 720 C CA . ALA A 1 97 ? -8.662 9.901 10.967 1.00 62.41 97 ALA A CA 1
ATOM 721 C C . ALA A 1 97 ? -7.182 10.028 10.545 1.00 62.41 97 ALA A C 1
ATOM 723 O O . ALA A 1 97 ? -6.653 9.129 9.901 1.00 62.41 97 ALA A O 1
ATOM 724 N N . ALA A 1 98 ? -6.498 11.103 10.960 1.00 54.38 98 ALA A N 1
ATOM 725 C CA . ALA A 1 98 ? -5.066 11.315 10.739 1.00 54.38 98 ALA A CA 1
ATOM 726 C C . ALA A 1 98 ? -4.151 10.333 11.505 1.00 54.38 98 ALA A C 1
ATOM 728 O O . ALA A 1 98 ? -3.048 10.058 11.046 1.00 54.38 98 ALA A O 1
ATOM 729 N N . GLU A 1 99 ? -4.594 9.795 12.643 1.00 50.44 99 GLU A N 1
ATOM 730 C CA . GLU A 1 99 ? -3.893 8.748 13.400 1.00 50.44 99 GLU A CA 1
ATOM 731 C C . GLU A 1 99 ? -4.378 7.343 13.017 1.00 50.44 99 GLU A C 1
ATOM 733 O O . GLU A 1 99 ? -3.609 6.387 13.087 1.00 50.44 99 GLU A O 1
ATOM 738 N N . ALA A 1 100 ? -5.611 7.208 12.512 1.00 48.12 100 ALA A N 1
ATOM 739 C CA . ALA A 1 100 ? -6.112 5.931 12.002 1.00 48.12 100 ALA A CA 1
ATOM 740 C C . ALA A 1 100 ? -5.340 5.427 10.768 1.00 48.12 100 ALA A C 1
ATOM 742 O O . ALA A 1 100 ? -5.173 4.223 10.583 1.00 48.12 100 ALA A O 1
ATOM 743 N N . VAL A 1 101 ? -4.771 6.343 9.980 1.00 43.41 101 VAL A N 1
ATOM 744 C CA . VAL A 1 101 ? -3.827 6.016 8.898 1.00 43.41 101 VAL A CA 1
ATOM 745 C C . VAL A 1 101 ? -2.399 5.719 9.379 1.00 43.41 101 VAL A C 1
ATOM 747 O O . VAL A 1 101 ? -1.581 5.271 8.578 1.00 43.41 101 VAL A O 1
ATOM 750 N N . ALA A 1 102 ? -2.083 5.931 10.662 1.00 45.78 102 ALA A N 1
ATOM 751 C CA . ALA A 1 102 ? -0.772 5.618 11.244 1.00 45.78 102 ALA A CA 1
ATOM 752 C C . ALA A 1 102 ? -0.722 4.246 11.954 1.00 45.78 102 ALA A C 1
ATOM 754 O O . ALA A 1 102 ? 0.372 3.718 12.145 1.00 45.78 102 ALA A O 1
ATOM 755 N N . ALA A 1 103 ? -1.885 3.688 12.315 1.00 43.78 103 ALA A N 1
ATOM 756 C CA . ALA A 1 103 ? -2.068 2.397 12.997 1.00 43.78 103 ALA A CA 1
ATOM 757 C C . ALA A 1 103 ? -2.560 1.258 12.075 1.00 43.78 103 ALA A C 1
ATOM 759 O O . ALA A 1 103 ? -2.562 0.086 12.447 1.00 43.78 103 ALA A O 1
ATOM 760 N N . ALA A 1 104 ? -2.930 1.560 10.827 1.00 44.16 104 ALA A N 1
ATOM 761 C CA . ALA A 1 104 ? -2.759 0.557 9.781 1.00 44.16 104 ALA A CA 1
ATOM 762 C C . ALA A 1 104 ? -1.264 0.186 9.741 1.00 44.16 104 ALA A C 1
ATOM 764 O O . ALA A 1 104 ? -0.436 1.071 9.993 1.00 44.16 104 ALA A O 1
ATOM 765 N N . PRO A 1 105 ? -0.863 -1.056 9.391 1.00 40.97 105 PRO A N 1
ATOM 766 C CA . PRO A 1 105 ? 0.502 -1.237 8.918 1.00 40.97 105 PRO A CA 1
ATOM 767 C C . PRO A 1 105 ? 0.718 -0.131 7.889 1.00 40.97 105 PRO A C 1
ATOM 769 O O . PRO A 1 105 ? -0.103 -0.007 6.974 1.00 40.97 105 PRO A O 1
ATOM 772 N N . ALA A 1 106 ? 1.723 0.727 8.130 1.00 51.88 106 ALA A N 1
ATOM 773 C CA . ALA A 1 106 ? 2.087 1.817 7.231 1.00 51.88 106 ALA A CA 1
ATOM 774 C C . ALA A 1 106 ? 1.872 1.306 5.815 1.00 51.88 106 ALA A C 1
ATOM 776 O O . ALA A 1 106 ? 2.317 0.180 5.553 1.00 51.88 106 ALA A O 1
ATOM 777 N N . PRO A 1 107 ? 1.105 2.031 4.981 1.00 43.25 107 PRO A N 1
ATOM 778 C CA . PRO A 1 107 ? 0.527 1.449 3.793 1.00 43.25 107 PRO A CA 1
ATOM 779 C C . PRO A 1 107 ? 1.675 0.728 3.089 1.00 43.25 107 PRO A C 1
ATOM 781 O O . PRO A 1 107 ? 2.756 1.290 2.883 1.00 43.25 107 PRO A O 1
ATOM 784 N N . ALA A 1 108 ? 1.463 -0.546 2.788 1.00 51.97 108 ALA A N 1
ATOM 785 C CA . ALA A 1 108 ? 2.380 -1.326 1.988 1.00 51.97 108 ALA A CA 1
ATOM 786 C C . ALA A 1 108 ? 1.975 -1.261 0.503 1.00 51.97 108 ALA A C 1
ATOM 788 O O . ALA A 1 108 ? 1.975 -2.305 -0.135 1.00 51.97 108 ALA A O 1
ATOM 789 N N . PRO A 1 109 ? 1.651 -0.105 -0.129 1.00 51.72 109 PRO A N 1
ATOM 790 C CA . PRO A 1 109 ? 1.393 -0.093 -1.552 1.00 51.72 109 PRO A CA 1
ATOM 791 C C . PRO A 1 109 ? 2.731 -0.101 -2.302 1.00 51.72 109 PRO A C 1
ATOM 793 O O . PRO A 1 109 ? 2.756 -0.181 -3.523 1.00 51.72 109 PRO A O 1
ATOM 796 N N . ALA A 1 110 ? 3.856 -0.016 -1.580 1.00 50.72 110 ALA A N 1
ATOM 797 C CA . ALA A 1 110 ? 5.165 -0.216 -2.153 1.00 50.72 110 ALA A CA 1
ATOM 798 C C . ALA A 1 110 ? 5.469 -1.706 -2.363 1.00 50.72 110 ALA A C 1
ATOM 800 O O . ALA A 1 110 ? 6.085 -2.058 -3.356 1.00 50.72 110 ALA A O 1
ATOM 801 N N . ALA A 1 111 ? 5.035 -2.596 -1.465 1.00 54.84 111 ALA A N 1
ATOM 802 C CA . ALA A 1 111 ? 5.425 -4.004 -1.531 1.00 54.84 111 ALA A CA 1
ATOM 803 C C . ALA A 1 111 ? 4.676 -4.778 -2.628 1.00 54.84 111 ALA A C 1
ATOM 805 O O . ALA A 1 111 ? 5.304 -5.550 -3.346 1.00 54.84 111 ALA A O 1
ATOM 806 N N . ASP A 1 112 ? 3.373 -4.528 -2.803 1.00 68.25 112 ASP A N 1
ATOM 807 C CA . ASP A 1 112 ? 2.558 -5.233 -3.807 1.00 68.25 112 ASP A CA 1
ATOM 808 C C . ASP A 1 112 ? 2.844 -4.779 -5.250 1.00 68.25 112 ASP A C 1
ATOM 810 O O . ASP A 1 112 ? 2.576 -5.506 -6.207 1.00 68.25 112 ASP A O 1
ATOM 814 N N . VAL A 1 113 ? 3.400 -3.574 -5.413 1.00 79.50 113 VAL A N 1
ATOM 815 C CA . VAL A 1 113 ? 3.678 -2.943 -6.716 1.00 79.50 113 VAL A CA 1
ATOM 816 C C . VAL A 1 113 ? 5.186 -2.791 -6.970 1.00 79.50 113 VAL A C 1
ATOM 818 O O . VAL A 1 113 ? 5.603 -2.368 -8.045 1.00 79.50 113 VAL A O 1
ATOM 821 N N . ALA A 1 114 ? 6.036 -3.146 -6.003 1.00 89.19 114 ALA A N 1
ATOM 822 C CA . ALA A 1 114 ? 7.468 -3.271 -6.229 1.00 89.19 114 ALA A CA 1
ATOM 823 C C . ALA A 1 114 ? 7.734 -4.498 -7.098 1.00 89.19 114 ALA A C 1
ATOM 825 O O . ALA A 1 114 ? 7.265 -5.606 -6.838 1.00 89.19 114 ALA A O 1
ATOM 826 N N . GLY A 1 115 ? 8.534 -4.314 -8.136 1.00 87.44 115 GLY A N 1
ATOM 827 C CA . GLY A 1 115 ? 8.792 -5.369 -9.091 1.00 87.44 115 GLY A CA 1
ATOM 828 C C . GLY A 1 115 ? 9.550 -4.889 -10.310 1.00 87.44 115 GLY A C 1
ATOM 829 O O . GLY A 1 115 ? 9.900 -3.716 -10.455 1.00 87.44 115 GLY A O 1
ATOM 830 N N . ILE A 1 116 ? 9.809 -5.846 -11.195 1.00 92.25 116 ILE A N 1
ATOM 831 C CA . ILE A 1 116 ? 10.412 -5.602 -12.499 1.00 92.25 116 ILE A CA 1
ATOM 832 C C . ILE A 1 116 ? 9.316 -5.779 -13.537 1.00 92.25 116 ILE A C 1
ATOM 834 O O . ILE A 1 116 ? 8.822 -6.885 -13.757 1.00 92.25 116 ILE A O 1
ATOM 838 N N . TYR A 1 117 ? 8.956 -4.683 -14.185 1.00 89.75 117 TYR A N 1
ATOM 839 C CA . TYR A 1 117 ? 7.946 -4.641 -15.226 1.00 89.75 117 TYR A CA 1
ATOM 840 C C . TYR A 1 117 ? 8.641 -4.478 -16.565 1.00 89.75 117 TYR A C 1
ATOM 842 O O . TYR A 1 117 ? 9.529 -3.639 -16.717 1.00 89.75 117 TYR A O 1
ATOM 850 N N . LYS A 1 118 ? 8.237 -5.281 -17.546 1.00 91.75 118 LYS A N 1
ATOM 851 C CA . LYS A 1 118 ? 8.784 -5.211 -18.896 1.00 91.75 118 LYS A CA 1
ATOM 852 C C . LYS A 1 118 ? 7.663 -5.108 -19.911 1.00 91.75 118 LYS A C 1
ATOM 854 O O . LYS A 1 118 ? 6.694 -5.862 -19.843 1.00 91.75 118 LYS A O 1
ATOM 859 N N . VAL A 1 119 ? 7.811 -4.187 -20.855 1.00 90.31 119 VAL A N 1
ATOM 860 C CA . VAL A 1 119 ? 6.838 -3.974 -21.924 1.00 90.31 119 VAL A CA 1
ATOM 861 C C . VAL A 1 119 ? 7.543 -3.637 -23.234 1.00 90.31 119 VAL A C 1
ATOM 863 O O . VAL A 1 119 ? 8.531 -2.910 -23.255 1.00 90.31 119 VAL A O 1
ATOM 866 N N . MET A 1 120 ? 7.012 -4.180 -24.329 1.00 91.19 120 MET A N 1
ATOM 867 C CA . MET A 1 120 ? 7.382 -3.816 -25.695 1.00 91.19 120 MET A CA 1
ATOM 868 C C . MET A 1 120 ? 6.261 -2.970 -26.290 1.00 91.19 120 MET A C 1
ATOM 870 O O . MET A 1 120 ? 5.122 -3.429 -26.389 1.00 91.19 120 MET A O 1
ATOM 874 N N . LEU A 1 121 ? 6.583 -1.739 -26.673 1.00 86.31 121 LEU A N 1
ATOM 875 C CA . LEU A 1 121 ? 5.646 -0.778 -27.244 1.00 86.31 121 LEU A CA 1
ATOM 876 C C . LEU A 1 121 ? 6.034 -0.444 -28.692 1.00 86.31 121 LEU A C 1
ATOM 878 O O . LEU A 1 121 ? 7.214 -0.501 -29.051 1.00 86.31 121 LEU A O 1
ATOM 882 N N . PRO A 1 122 ? 5.066 -0.073 -29.546 1.00 87.69 122 PRO A N 1
ATOM 883 C CA . PRO A 1 122 ? 5.382 0.517 -30.838 1.00 87.69 122 PRO A CA 1
ATOM 884 C C . PRO A 1 122 ? 6.109 1.856 -30.641 1.00 87.69 122 PRO A C 1
ATOM 886 O O . PRO A 1 122 ? 5.679 2.698 -29.852 1.00 87.69 122 PRO A O 1
ATOM 889 N N . GLY A 1 123 ? 7.206 2.062 -31.371 1.00 82.88 123 GLY A N 1
ATOM 890 C CA . GLY A 1 123 ? 7.908 3.342 -31.401 1.00 82.88 123 GLY A CA 1
ATOM 891 C C . GLY A 1 123 ? 7.217 4.307 -32.363 1.00 82.88 123 GLY A C 1
ATOM 892 O O . GLY A 1 123 ? 6.865 3.924 -33.474 1.00 82.88 123 GLY A O 1
ATOM 893 N N . ALA A 1 124 ? 7.029 5.568 -31.964 1.00 84.19 124 ALA A N 1
ATOM 894 C CA . ALA A 1 124 ? 6.433 6.578 -32.848 1.00 84.19 124 ALA A CA 1
ATOM 895 C C . ALA A 1 124 ? 7.314 6.857 -34.081 1.00 84.19 124 ALA A C 1
ATOM 897 O O . ALA A 1 124 ? 6.817 6.943 -35.201 1.00 84.19 124 ALA A O 1
ATOM 898 N N . SER A 1 125 ? 8.627 6.954 -33.858 1.00 85.06 125 SER A N 1
ATOM 899 C CA . SER A 1 125 ? 9.640 7.248 -34.884 1.00 85.06 125 SER A CA 1
ATOM 900 C C . SER A 1 125 ? 10.805 6.251 -34.864 1.00 85.06 125 SER A C 1
ATOM 902 O O . SER A 1 125 ? 11.811 6.468 -35.537 1.00 85.06 125 SER A O 1
ATOM 904 N N . SER A 1 126 ? 10.677 5.174 -34.085 1.00 85.56 126 SER A N 1
ATOM 905 C CA . SER A 1 126 ? 11.720 4.170 -33.847 1.00 85.56 126 SER A CA 1
ATOM 906 C C . SER A 1 126 ? 11.176 2.763 -34.119 1.00 85.56 126 SER A C 1
ATOM 908 O O . SER A 1 126 ? 9.959 2.576 -34.057 1.00 85.56 126 SER A O 1
ATOM 910 N N . PRO A 1 127 ? 12.034 1.759 -34.393 1.00 87.75 127 PRO A N 1
ATOM 911 C CA . PRO A 1 127 ? 11.590 0.395 -34.713 1.00 87.75 127 PRO A CA 1
ATOM 912 C C . PRO A 1 127 ? 10.700 -0.257 -33.642 1.00 87.75 127 PRO A C 1
ATOM 914 O O . PRO A 1 127 ? 9.856 -1.091 -33.960 1.00 87.75 127 PRO A O 1
ATOM 917 N N . GLY A 1 128 ? 10.872 0.138 -32.383 1.00 87.88 128 GLY A N 1
ATOM 918 C CA . GLY A 1 128 ? 10.063 -0.271 -31.242 1.00 87.88 128 GLY A CA 1
ATOM 919 C C . GLY A 1 128 ? 10.611 0.366 -29.971 1.00 87.88 128 GLY A C 1
ATOM 920 O O . GLY A 1 128 ? 11.571 1.131 -30.028 1.00 87.88 128 GLY A O 1
ATOM 921 N N . LEU A 1 129 ? 9.996 0.079 -28.834 1.00 89.69 129 LEU A N 1
ATOM 922 C CA . LEU A 1 129 ? 10.450 0.565 -27.540 1.00 89.69 129 LEU A CA 1
ATOM 923 C C . LEU A 1 129 ? 10.405 -0.589 -26.531 1.00 89.69 129 LEU A C 1
ATOM 925 O O . LEU A 1 129 ? 9.320 -1.058 -26.188 1.00 89.69 129 LEU A O 1
ATOM 929 N N . ASP A 1 130 ? 11.570 -1.047 -26.076 1.00 89.12 130 ASP A N 1
ATOM 930 C CA . ASP A 1 130 ? 11.706 -1.992 -24.962 1.00 89.12 130 ASP A CA 1
ATOM 931 C C . ASP A 1 130 ? 11.884 -1.185 -23.671 1.00 89.12 130 ASP A C 1
ATOM 933 O O . ASP A 1 130 ? 12.915 -0.536 -23.470 1.00 89.12 130 ASP A O 1
ATOM 937 N N . ILE A 1 131 ? 10.860 -1.190 -22.814 1.00 91.69 131 ILE A N 1
ATOM 938 C CA . ILE A 1 131 ? 10.913 -0.552 -21.498 1.00 91.69 131 ILE A CA 1
ATOM 939 C C . ILE A 1 131 ? 11.065 -1.625 -20.424 1.00 91.69 131 ILE A C 1
ATOM 941 O O . ILE A 1 131 ? 10.253 -2.548 -20.330 1.00 91.69 131 ILE A O 1
ATOM 945 N N . THR A 1 132 ? 12.050 -1.444 -19.545 1.00 93.94 132 THR A N 1
ATOM 946 C CA . THR A 1 132 ? 12.146 -2.153 -18.264 1.00 93.94 132 THR A CA 1
ATOM 947 C C . THR A 1 132 ? 12.058 -1.157 -17.108 1.00 93.94 132 THR A C 1
ATOM 949 O O . THR A 1 132 ? 12.931 -0.302 -16.956 1.00 93.94 132 THR A O 1
ATOM 952 N N . LEU A 1 133 ? 11.019 -1.278 -16.284 1.00 94.50 133 LEU A N 1
ATOM 953 C CA . LEU A 1 133 ? 10.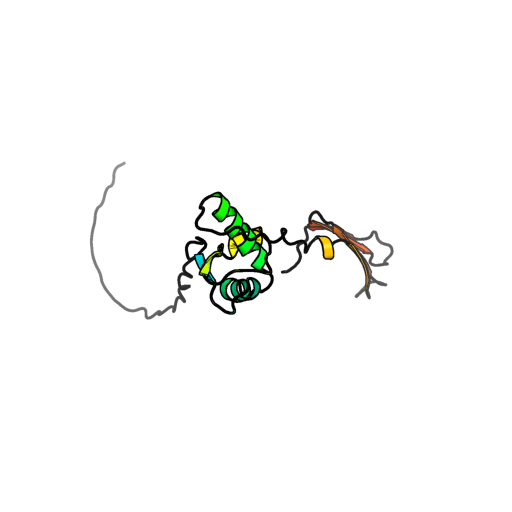791 -0.468 -15.090 1.00 94.50 133 LEU A CA 1
ATOM 954 C C . LEU A 1 133 ? 11.068 -1.301 -13.834 1.00 94.50 133 LEU A C 1
ATOM 956 O O . LEU A 1 133 ? 10.473 -2.356 -13.631 1.00 94.50 133 LEU A O 1
ATOM 960 N N . TYR A 1 134 ? 11.958 -0.801 -12.987 1.00 92.31 134 TYR A N 1
ATOM 961 C CA . TYR A 1 134 ? 12.279 -1.333 -11.670 1.00 92.31 134 TYR A CA 1
ATOM 962 C C . TYR A 1 134 ? 11.629 -0.428 -10.625 1.00 92.31 134 TYR A C 1
ATOM 964 O O . TYR A 1 134 ? 12.008 0.740 -10.519 1.00 92.31 134 TYR A O 1
ATOM 972 N N . LEU A 1 135 ? 10.676 -0.963 -9.866 1.00 92.69 135 LEU A N 1
ATOM 973 C CA . LEU A 1 135 ? 10.100 -0.321 -8.686 1.00 92.69 135 LEU A CA 1
ATOM 974 C C . LEU A 1 135 ? 10.626 -1.049 -7.450 1.00 92.69 135 LEU A C 1
ATOM 976 O O . LEU A 1 135 ? 10.339 -2.229 -7.259 1.00 92.69 135 LEU A O 1
ATOM 980 N N . ASN A 1 136 ? 11.438 -0.377 -6.641 1.00 88.75 136 ASN A N 1
ATOM 981 C CA . ASN A 1 136 ? 12.041 -0.970 -5.451 1.00 88.75 136 ASN A CA 1
ATOM 982 C C . ASN A 1 136 ? 11.205 -0.679 -4.202 1.00 88.75 136 ASN A C 1
ATOM 984 O O . ASN A 1 136 ? 10.554 0.359 -4.102 1.00 88.75 136 ASN A O 1
ATOM 988 N N . VAL A 1 137 ? 11.292 -1.569 -3.213 1.00 84.62 137 VAL A N 1
ATOM 989 C CA . VAL A 1 137 ? 10.595 -1.450 -1.916 1.00 84.62 137 VAL A CA 1
ATOM 990 C C . VAL A 1 137 ? 11.011 -0.226 -1.090 1.00 84.62 137 VAL A C 1
ATOM 992 O O . VAL A 1 137 ? 10.304 0.155 -0.166 1.00 84.62 137 VAL A O 1
ATOM 995 N N . ASP A 1 138 ? 12.146 0.398 -1.412 1.00 85.56 138 ASP A N 1
ATOM 996 C CA . ASP A 1 138 ? 12.656 1.618 -0.771 1.00 85.56 138 ASP A CA 1
ATOM 997 C C . ASP A 1 138 ? 12.142 2.910 -1.437 1.00 85.56 138 ASP A C 1
ATOM 999 O O . ASP A 1 138 ? 12.704 3.985 -1.229 1.00 85.56 138 ASP A O 1
ATOM 1003 N N . ASN A 1 139 ? 11.089 2.807 -2.256 1.00 86.19 139 ASN A N 1
ATOM 1004 C CA . ASN A 1 139 ? 10.529 3.880 -3.078 1.00 86.19 139 ASN A CA 1
ATOM 1005 C C . ASN A 1 139 ? 11.487 4.430 -4.144 1.00 86.19 139 ASN A C 1
ATOM 1007 O O . ASN A 1 139 ? 11.188 5.461 -4.745 1.00 86.19 139 ASN A O 1
ATOM 1011 N N . SER A 1 140 ? 12.612 3.772 -4.435 1.00 89.81 140 SER A N 1
ATOM 1012 C CA . SER A 1 140 ? 13.449 4.129 -5.583 1.00 89.81 140 SER A CA 1
ATOM 1013 C C . SER A 1 140 ? 12.950 3.461 -6.865 1.00 89.81 140 SER A C 1
ATOM 1015 O O . SER A 1 140 ? 12.436 2.340 -6.858 1.00 89.81 140 SER A O 1
ATOM 1017 N N . MET A 1 141 ? 13.079 4.165 -7.987 1.00 94.44 141 MET A N 1
ATOM 1018 C CA . MET A 1 141 ? 12.751 3.651 -9.313 1.00 94.44 141 MET A CA 1
ATOM 1019 C C . MET A 1 141 ? 13.953 3.737 -10.249 1.00 94.44 141 MET A C 1
ATOM 1021 O O . MET A 1 141 ? 14.758 4.671 -10.179 1.00 94.44 141 MET A O 1
ATOM 1025 N N . ARG A 1 142 ? 14.034 2.787 -11.182 1.00 96.00 142 ARG A N 1
ATOM 1026 C CA . ARG A 1 142 ? 14.898 2.868 -12.364 1.00 96.00 142 ARG A CA 1
ATOM 1027 C C . ARG A 1 142 ? 14.100 2.470 -13.597 1.00 96.00 142 ARG A C 1
ATOM 1029 O O . ARG A 1 142 ? 13.514 1.399 -13.617 1.00 96.00 142 ARG A O 1
ATOM 1036 N N . GLN A 1 143 ? 14.100 3.295 -14.630 1.00 95.56 143 GLN A N 1
ATOM 1037 C CA . GLN A 1 143 ? 13.472 3.005 -15.912 1.00 95.56 143 GLN A CA 1
ATOM 1038 C C . GLN A 1 143 ? 14.559 2.936 -16.977 1.00 95.56 143 GLN A C 1
ATOM 1040 O O . GLN A 1 143 ? 15.447 3.784 -17.024 1.00 95.56 143 GLN A O 1
ATOM 1045 N N . VAL A 1 144 ? 14.516 1.900 -17.804 1.00 96.50 144 VAL A N 1
ATOM 1046 C CA . VAL A 1 144 ? 15.398 1.732 -18.957 1.00 96.50 144 VAL A CA 1
ATOM 1047 C C . VAL A 1 144 ? 14.532 1.670 -20.197 1.00 96.50 144 VAL A C 1
ATOM 1049 O O . VAL A 1 144 ? 13.687 0.785 -20.286 1.00 96.50 144 VAL A O 1
ATOM 1052 N N . SER A 1 145 ? 14.772 2.575 -21.137 1.00 94.31 145 SER A N 1
ATOM 1053 C CA . SER A 1 145 ? 14.037 2.681 -22.394 1.00 94.31 145 SER A CA 1
ATOM 1054 C C . SER A 1 145 ? 15.006 2.509 -23.561 1.00 94.31 145 SER A C 1
ATOM 1056 O O . SER A 1 145 ? 15.820 3.393 -23.835 1.00 94.31 145 SER A O 1
ATOM 1058 N N . ASP A 1 146 ? 14.931 1.369 -24.244 1.00 94.44 146 ASP A N 1
ATOM 1059 C CA . ASP A 1 146 ? 15.668 1.098 -25.479 1.00 94.44 146 ASP A CA 1
ATOM 1060 C C . ASP A 1 146 ? 14.747 1.335 -26.683 1.00 94.44 146 ASP A C 1
ATOM 1062 O O . ASP A 1 146 ? 13.727 0.666 -26.846 1.00 94.44 146 ASP A O 1
ATOM 1066 N N . TYR A 1 147 ? 15.100 2.301 -27.532 1.00 93.50 147 TYR A N 1
ATOM 1067 C CA . TYR A 1 147 ? 14.343 2.650 -28.739 1.00 93.50 147 TYR A CA 1
ATOM 1068 C C . TYR A 1 147 ? 14.608 1.699 -29.917 1.00 93.50 147 TYR A C 1
ATOM 1070 O O . TYR A 1 147 ? 14.146 1.958 -31.030 1.00 93.50 147 TYR A O 1
ATOM 1078 N N . LEU A 1 148 ? 15.384 0.628 -29.711 1.00 92.44 148 LEU A N 1
ATOM 1079 C CA . LEU A 1 148 ? 15.741 -0.371 -30.721 1.00 92.44 148 LEU A CA 1
ATOM 1080 C C . LEU A 1 148 ? 16.323 0.252 -32.002 1.00 92.44 148 LEU A C 1
ATOM 1082 O O . LEU A 1 148 ? 16.217 -0.305 -33.093 1.00 92.44 148 LEU A O 1
ATOM 1086 N N . ASN A 1 149 ? 16.926 1.434 -31.874 1.00 91.12 149 ASN A N 1
ATOM 1087 C CA . ASN A 1 149 ? 17.501 2.223 -32.961 1.00 91.12 149 ASN A CA 1
ATOM 1088 C C . ASN A 1 149 ? 19.027 2.032 -33.073 1.00 91.12 149 ASN A C 1
ATOM 1090 O O . ASN A 1 149 ? 19.663 2.658 -33.917 1.00 91.12 149 ASN A O 1
ATOM 1094 N N . GLY A 1 150 ? 19.604 1.163 -32.236 1.00 90.62 150 GLY A N 1
ATOM 1095 C CA . GLY A 1 150 ? 21.042 0.902 -32.163 1.00 90.62 150 GLY A CA 1
ATOM 1096 C C . GLY A 1 150 ? 21.828 1.909 -31.319 1.00 90.62 150 GLY A C 1
ATOM 1097 O O . GLY A 1 150 ? 23.046 1.772 -31.210 1.00 90.62 150 GLY A O 1
ATOM 1098 N N . GLU A 1 151 ? 21.166 2.901 -30.720 1.00 93.31 151 GLU A N 1
ATOM 1099 C CA . GLU A 1 151 ? 21.775 3.810 -29.751 1.00 93.31 151 GLU A CA 1
ATOM 1100 C C . GLU A 1 151 ? 21.740 3.218 -28.336 1.00 93.31 151 GLU A C 1
ATOM 1102 O O . GLU A 1 151 ? 21.099 2.201 -28.070 1.00 93.31 151 GLU A O 1
ATOM 1107 N N . ALA A 1 152 ? 22.464 3.848 -27.408 1.00 94.06 152 ALA A N 1
ATOM 1108 C CA . ALA A 1 152 ? 22.423 3.439 -26.012 1.00 94.06 152 ALA A CA 1
ATOM 1109 C C . ALA A 1 152 ? 21.021 3.687 -25.416 1.00 94.06 152 ALA A C 1
ATOM 1111 O O . ALA A 1 152 ? 20.427 4.737 -25.678 1.00 94.06 152 ALA A O 1
ATOM 1112 N N . PRO A 1 153 ? 20.509 2.773 -24.575 1.00 93.00 153 PRO A N 1
ATOM 1113 C CA . PRO A 1 153 ? 19.216 2.951 -23.935 1.00 93.00 153 PRO A CA 1
ATOM 1114 C C . PRO A 1 153 ? 19.235 4.134 -22.965 1.00 93.00 153 PRO A C 1
ATOM 1116 O O . PRO A 1 153 ? 20.221 4.382 -22.264 1.00 93.00 153 PRO A O 1
ATOM 1119 N N . VAL A 1 154 ? 18.108 4.837 -22.888 1.00 93.56 154 VAL A N 1
ATOM 1120 C CA . VAL A 1 154 ? 17.904 5.926 -21.931 1.00 93.56 154 VAL A CA 1
ATOM 1121 C C . VAL A 1 154 ? 17.639 5.320 -20.558 1.00 93.56 154 VAL A C 1
ATOM 1123 O O . VAL A 1 154 ? 16.792 4.439 -20.419 1.00 93.56 154 VAL A O 1
ATO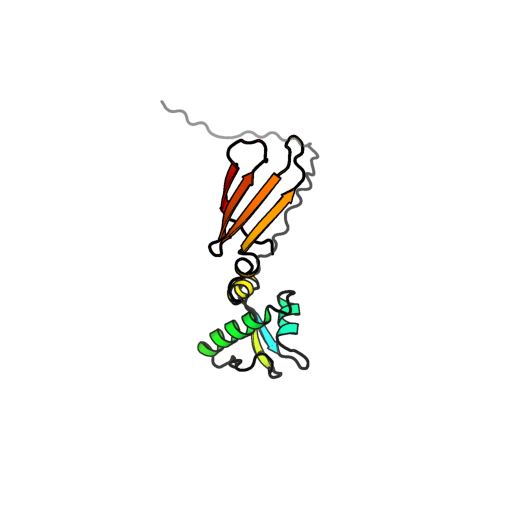M 1126 N N . VAL A 1 155 ? 18.370 5.779 -19.540 1.00 95.69 155 VAL A N 1
ATOM 1127 C CA . VAL A 1 155 ? 18.208 5.327 -18.153 1.00 95.69 155 VAL A CA 1
ATOM 1128 C C . VAL A 1 155 ? 17.753 6.496 -17.294 1.00 95.69 155 VAL A C 1
ATOM 1130 O O . VAL A 1 155 ? 18.477 7.478 -17.144 1.00 95.69 155 VAL A O 1
ATOM 1133 N N . GLU A 1 156 ? 16.580 6.359 -16.691 1.00 92.69 156 GLU A N 1
ATOM 1134 C CA . GLU A 1 156 ? 16.005 7.325 -15.761 1.00 92.69 156 GLU A CA 1
ATOM 1135 C C . GLU A 1 156 ? 15.989 6.717 -14.358 1.00 92.69 156 GLU A C 1
ATOM 1137 O O . GLU A 1 156 ? 15.704 5.533 -14.177 1.00 92.69 156 GLU A O 1
ATOM 1142 N N . VAL A 1 157 ? 16.327 7.519 -13.353 1.00 94.44 157 VAL A N 1
ATOM 1143 C CA . VAL A 1 157 ? 16.331 7.124 -11.940 1.00 94.44 157 VAL A CA 1
ATOM 1144 C C . VAL A 1 157 ? 15.561 8.161 -11.140 1.00 94.44 157 VAL A C 1
ATOM 1146 O O . VAL A 1 157 ? 15.633 9.352 -11.436 1.00 94.44 157 VAL A O 1
ATOM 1149 N N . GLY A 1 158 ? 14.826 7.719 -10.129 1.00 91.88 158 GLY A N 1
ATOM 1150 C CA . GLY A 1 158 ? 13.989 8.613 -9.339 1.00 91.88 158 GLY A CA 1
ATOM 1151 C C . GLY A 1 158 ? 13.381 7.926 -8.131 1.00 91.88 158 GLY A C 1
ATOM 1152 O O . GLY A 1 158 ? 13.845 6.867 -7.705 1.00 91.88 158 GLY A O 1
ATOM 1153 N N . THR A 1 159 ? 12.319 8.521 -7.607 1.00 93.94 159 THR A N 1
ATOM 1154 C CA . THR A 1 159 ? 11.490 7.928 -6.559 1.00 93.94 159 THR A CA 1
ATOM 1155 C C . THR A 1 159 ? 10.072 7.719 -7.064 1.00 93.94 159 THR A C 1
ATOM 1157 O O . THR A 1 159 ? 9.614 8.443 -7.947 1.00 93.94 159 THR A O 1
ATOM 1160 N N . TRP A 1 160 ? 9.372 6.741 -6.506 1.00 87.25 160 TRP A N 1
ATOM 1161 C CA . TRP A 1 160 ? 7.991 6.433 -6.854 1.00 87.25 160 TRP A CA 1
ATOM 1162 C C . TRP A 1 160 ? 7.112 6.365 -5.606 1.00 87.25 160 TRP A C 1
ATOM 1164 O O . TRP A 1 160 ? 7.593 6.145 -4.496 1.00 87.25 160 TRP A O 1
ATOM 1174 N N . GLN A 1 161 ? 5.815 6.574 -5.804 1.00 84.44 161 GLN A N 1
ATOM 1175 C CA . GLN A 1 161 ? 4.791 6.432 -4.778 1.00 84.44 161 GLN A CA 1
ATOM 1176 C C . GLN A 1 161 ? 3.514 5.926 -5.449 1.00 84.44 161 GLN A C 1
ATOM 1178 O O . GLN A 1 161 ? 3.147 6.408 -6.521 1.00 84.44 161 GLN A O 1
ATOM 1183 N N . ALA A 1 162 ? 2.851 4.946 -4.841 1.00 76.88 162 ALA A N 1
ATOM 1184 C CA . ALA A 1 162 ? 1.550 4.496 -5.314 1.00 76.88 162 ALA A CA 1
ATOM 1185 C C . ALA A 1 162 ? 0.481 5.567 -5.045 1.00 76.88 162 ALA A C 1
ATOM 1187 O O . ALA A 1 162 ? 0.487 6.203 -3.990 1.00 76.88 162 ALA A O 1
ATOM 1188 N N . ALA A 1 163 ? -0.438 5.751 -5.992 1.00 71.75 163 ALA A N 1
ATOM 1189 C CA . ALA A 1 163 ? -1.635 6.549 -5.759 1.00 71.75 163 ALA A CA 1
ATOM 1190 C C . ALA A 1 163 ? -2.596 5.740 -4.874 1.00 71.75 163 ALA A C 1
ATOM 1192 O O . ALA A 1 163 ? -2.959 4.622 -5.245 1.00 71.75 163 ALA A O 1
ATOM 1193 N N . GLY A 1 164 ? -2.929 6.286 -3.702 1.00 54.88 164 GLY A N 1
ATOM 1194 C CA . GLY A 1 164 ? -3.969 5.769 -2.806 1.00 54.88 164 GLY A CA 1
ATOM 1195 C C . GLY A 1 164 ? -5.352 6.275 -3.180 1.00 54.88 164 GLY A C 1
ATOM 1196 O O . GLY A 1 164 ? -5.429 7.341 -3.836 1.00 54.88 164 GLY A O 1
#

Foldseek 3Di:
DDDDDDDDDDDDDDDDPDPPVPPPPDPPPPPPQQWDKDFAAPPDAQLVVCCVQQVGSVLSQLQQVVLQVVCVVDVLADRCPDSRDDDGRHIITGGGNVCSCVRPPNDQPLVVPADWDWDWAQDPPANTWTWIWGRHSVQKIWIWIDSNRPDHTDIDIDGDDDDD

pLDDT: mean 72.32, std 20.67, range [27.8, 96.5]

Radius of gyration: 29.59 Å; chains: 1; bounding box: 49×77×68 Å

Sequence (164 aa):
MKIKIASLLALALVLGLGAVLSAQPLPVQAQTAEGEEYIVQADDWLSKIADKFYGDVLAYPAIVEATNAKAAEDDSFATITNPDVIEVGQKLFIPPAAEAVAAAPAPAPAADVAGIYKVMLPGASSPGLDITLYLNVDNSMRQVSDYLNGEAPVVEVGTWQAAG